Protein AF-A0A9E5AFC2-F1 (afdb_monomer)

Radius of gyration: 14.38 Å; Cα contacts (8 Å, |Δi|>4): 247; chains: 1; bounding box: 36×31×36 Å

Mean predicted aligned error: 3.3 Å

Secondary structure (DSSP, 8-state):
-B-TTSSS-B--S-S--B----BTTB-HHHHHHHHHHHHHHT--EE--TT---HHHHTT-S-EEEEE-TT-TTSB-TTS-B-HHHHHHHHHSTTEEEEEE----TTSTT------GGG--HHHHHHHTS---

Solvent-accessible surface area (backbone atoms only — not comparable to full-atom values): 7354 Å² total; per-residue (Å²): 114,49,57,82,87,46,101,73,54,34,66,80,82,49,97,62,65,48,73,66,56,22,67,70,83,41,55,69,70,55,41,33,52,49,17,36,55,20,29,80,70,55,22,40,33,29,30,12,49,38,14,73,52,71,41,58,53,70,29,76,27,47,27,31,46,29,40,29,91,76,24,23,46,26,28,36,91,90,60,49,79,28,64,67,52,45,48,52,50,66,66,36,86,44,36,62,47,78,42,78,51,88,75,46,91,94,42,74,96,50,78,92,83,76,64,39,96,61,34,40,69,67,53,11,64,37,22,50,50,75,64,79

Nearest PDB structures (foldseek):
  5kzf-assembly2_I  TM=3.400E-01  e=2.165E+00  Mycobacterium tuberculosis H37Ra
  5dmq-assembly1_A  TM=2.823E-01  e=8.642E+00  Moloney murine leukemia virus isolate Shinnick

pLDDT: mean 94.07, std 5.66, range [69.12, 98.62]

Foldseek 3Di:
DACPPDPDADDQPDPDAADADADLSDDLVVLLVRLQVCLVVRHEHEHHCLADDVSNCNNVAAYEYEHEQQRFQQADAVSHGNPVSVVVLVPPPRHNYYHYDPADPVDGPDDDDRDLVSQPPRSCVRGVHDRD

Sequence (132 aa):
MIGPHRPRPFATRSRINIAPMSFGALSEAAVRALALGASETGIYLNSGEGGLSPYHLSGGGDVIFQVGPAKYGVRTPDGALDWARLREWGHHEQVRAIEIKVGQGAKPGKGGILPAAKVTPEIAAIRGIPVG

Structure (mmCIF, N/CA/C/O backbone):
data_AF-A0A9E5AFC2-F1
#
_entry.id   AF-A0A9E5AFC2-F1
#
loop_
_atom_site.group_PDB
_atom_site.id
_atom_site.type_symbol
_atom_site.label_atom_id
_atom_site.label_alt_id
_atom_site.label_comp_id
_atom_site.label_asym_id
_atom_site.label_entity_id
_atom_site.label_seq_id
_atom_site.pdbx_PDB_ins_code
_atom_site.Cartn_x
_atom_site.Cartn_y
_atom_site.Cartn_z
_atom_site.occupancy
_atom_site.B_iso_or_equiv
_atom_site.auth_seq_id
_atom_site.auth_comp_id
_atom_site.auth_asym_id
_atom_site.auth_atom_id
_atom_site.pdbx_PDB_model_num
ATOM 1 N N . MET A 1 1 ? -20.380 -0.661 8.418 1.00 89.88 1 MET A N 1
ATOM 2 C CA . MET A 1 1 ? -19.750 -1.997 8.498 1.00 89.88 1 MET A CA 1
ATOM 3 C C . MET A 1 1 ? -19.513 -2.496 7.081 1.00 89.88 1 MET A C 1
ATOM 5 O O . MET A 1 1 ? -20.411 -2.359 6.263 1.00 89.88 1 MET A O 1
ATOM 9 N N . ILE A 1 2 ? -18.324 -3.015 6.785 1.00 90.19 2 ILE A N 1
ATOM 10 C CA . ILE A 1 2 ? -17.916 -3.577 5.493 1.00 90.19 2 ILE A CA 1
ATOM 11 C C . ILE A 1 2 ? -17.900 -5.105 5.614 1.00 90.19 2 ILE A C 1
ATOM 13 O O . ILE A 1 2 ? -17.320 -5.648 6.556 1.00 90.19 2 ILE A O 1
ATOM 17 N N . GLY A 1 3 ? -18.539 -5.787 4.657 1.00 92.00 3 GLY A N 1
ATOM 18 C CA . GLY A 1 3 ? -18.623 -7.249 4.607 1.00 92.00 3 GLY A CA 1
ATOM 19 C C . GLY A 1 3 ? -19.309 -7.871 5.831 1.00 92.00 3 GLY A C 1
ATOM 20 O O . GLY A 1 3 ? -18.675 -8.669 6.508 1.00 92.00 3 GLY A O 1
ATOM 21 N N . PRO A 1 4 ? -20.577 -7.546 6.144 1.00 94.81 4 PRO A N 1
ATOM 22 C CA . PRO A 1 4 ? -21.243 -8.014 7.368 1.00 94.81 4 PRO A CA 1
ATOM 23 C C . PRO A 1 4 ? -21.351 -9.545 7.490 1.00 94.81 4 PRO A C 1
ATOM 25 O O . PRO A 1 4 ? -21.420 -10.058 8.599 1.00 94.81 4 PRO A O 1
ATOM 28 N N . HIS A 1 5 ? -21.325 -10.276 6.370 1.00 94.62 5 HIS A N 1
ATOM 29 C CA . HIS A 1 5 ? -21.450 -11.740 6.336 1.00 94.62 5 HIS A CA 1
ATOM 30 C C . HIS A 1 5 ? -20.114 -12.482 6.173 1.00 94.62 5 HIS A C 1
ATOM 32 O O . HIS A 1 5 ? -20.108 -13.699 6.000 1.00 94.62 5 HIS A O 1
ATOM 38 N N . ARG A 1 6 ? -18.969 -11.783 6.184 1.00 90.50 6 ARG A N 1
ATOM 39 C CA . ARG A 1 6 ? -17.658 -12.449 6.102 1.00 90.50 6 ARG A CA 1
ATOM 40 C C . ARG A 1 6 ? -17.227 -12.952 7.491 1.00 90.50 6 ARG A C 1
ATOM 42 O O . ARG A 1 6 ? -17.635 -12.359 8.483 1.00 90.50 6 ARG A O 1
ATOM 49 N N . PRO A 1 7 ? -16.307 -13.931 7.592 1.00 88.44 7 PRO A N 1
ATOM 50 C CA . PRO A 1 7 ? -15.831 -14.448 8.885 1.00 88.44 7 PRO A CA 1
ATOM 51 C C . PRO A 1 7 ? -15.229 -13.393 9.831 1.00 88.44 7 PRO A C 1
ATOM 53 O O . PRO A 1 7 ? -15.259 -13.552 11.045 1.00 88.44 7 PRO A O 1
ATOM 56 N N . ARG A 1 8 ? -14.656 -12.319 9.274 1.00 88.44 8 ARG A N 1
ATOM 57 C CA . ARG A 1 8 ? -14.074 -11.183 10.007 1.00 88.44 8 ARG A CA 1
ATOM 58 C C . ARG A 1 8 ? -14.644 -9.865 9.465 1.00 88.44 8 ARG A C 1
ATOM 60 O O . ARG A 1 8 ? -13.980 -9.230 8.640 1.00 88.44 8 ARG A O 1
ATOM 67 N N . PRO A 1 9 ? -15.879 -9.471 9.830 1.00 93.00 9 PRO A N 1
ATOM 68 C CA . PRO A 1 9 ? -16.458 -8.216 9.359 1.00 93.00 9 PRO A CA 1
ATOM 69 C C . PRO A 1 9 ? -15.596 -7.035 9.815 1.00 93.00 9 PRO A C 1
ATOM 71 O O . PRO A 1 9 ? -14.892 -7.107 10.826 1.00 93.00 9 PRO A O 1
ATOM 74 N N . PHE A 1 10 ? -15.620 -5.940 9.057 1.00 93.38 10 PHE A N 1
ATOM 75 C CA . PHE A 1 10 ? -14.859 -4.743 9.402 1.00 93.38 10 PHE A CA 1
ATOM 76 C C . PHE A 1 10 ? -15.797 -3.583 9.727 1.00 93.38 10 PHE A C 1
ATOM 78 O O . PHE A 1 10 ? -16.597 -3.141 8.903 1.00 93.38 10 PHE A O 1
ATOM 85 N N . ALA A 1 11 ? -15.703 -3.072 10.948 1.00 92.50 11 ALA A N 1
ATOM 86 C CA . ALA A 1 11 ? -16.361 -1.844 11.358 1.00 92.50 11 ALA A CA 1
ATOM 87 C C . ALA A 1 11 ? -15.278 -0.826 11.707 1.00 92.50 11 ALA A C 1
ATOM 89 O O . ALA A 1 11 ? -14.515 -1.034 12.646 1.00 92.50 11 ALA A O 1
ATOM 90 N N . THR A 1 12 ? -15.207 0.258 10.934 1.00 89.12 12 THR A N 1
ATOM 91 C CA . THR A 1 12 ? -14.314 1.373 11.258 1.00 89.12 12 THR A CA 1
ATOM 92 C C . THR A 1 12 ? -14.733 2.012 12.582 1.00 89.12 12 THR A C 1
ATOM 94 O O . THR A 1 12 ? -15.927 2.187 12.838 1.00 89.12 12 THR A O 1
ATOM 97 N N . ARG A 1 13 ? -13.749 2.373 13.409 1.00 89.12 13 ARG A N 1
ATOM 98 C CA . ARG A 1 13 ? -13.953 3.092 14.677 1.00 89.12 13 ARG A CA 1
ATOM 99 C C . ARG A 1 13 ? -14.060 4.606 14.485 1.00 89.12 13 ARG A C 1
ATOM 101 O O . ARG A 1 13 ? -14.534 5.302 15.373 1.00 89.12 13 ARG A O 1
ATOM 108 N N . SER A 1 14 ? -13.647 5.108 13.321 1.00 92.19 14 SER A N 1
ATOM 109 C CA . SER A 1 14 ? -13.607 6.534 13.000 1.00 92.19 14 SER A CA 1
ATOM 110 C C . SER A 1 14 ? -14.171 6.824 11.609 1.00 92.19 14 SER A C 1
ATOM 112 O O . SER A 1 14 ? -14.172 5.971 10.717 1.00 92.19 14 SER A O 1
ATOM 114 N N . ARG A 1 15 ? -14.649 8.058 11.422 1.00 91.06 15 ARG A N 1
ATOM 115 C CA . ARG A 1 15 ? -14.982 8.620 10.100 1.00 91.06 15 ARG A CA 1
ATOM 116 C C . ARG A 1 15 ? -13.751 9.197 9.395 1.00 91.06 15 ARG A C 1
ATOM 118 O O . ARG A 1 15 ? -13.794 9.431 8.193 1.00 91.06 15 ARG A O 1
ATOM 125 N N . ILE A 1 16 ? -12.673 9.414 10.145 1.00 95.44 16 ILE A N 1
ATOM 126 C CA . ILE A 1 16 ? -11.383 9.899 9.662 1.00 95.44 16 ILE A CA 1
ATOM 127 C C . ILE A 1 16 ? -10.475 8.690 9.435 1.00 95.44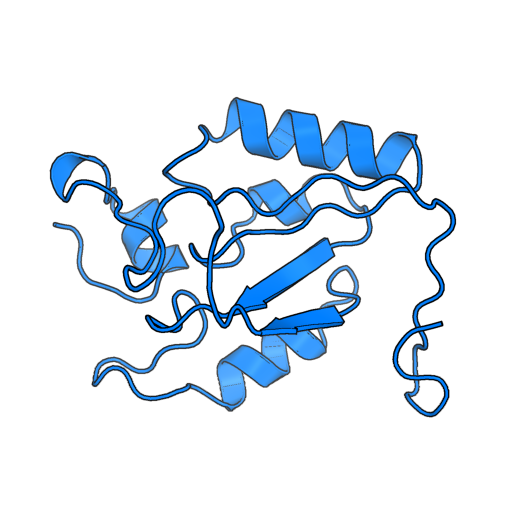 16 ILE A C 1
ATOM 129 O O . ILE A 1 16 ? -10.496 7.732 10.207 1.00 95.44 16 ILE A O 1
ATOM 133 N N . ASN A 1 17 ? -9.703 8.730 8.357 1.00 96.44 17 ASN A N 1
ATOM 134 C CA . ASN A 1 17 ? -8.731 7.712 7.976 1.00 96.44 17 ASN A CA 1
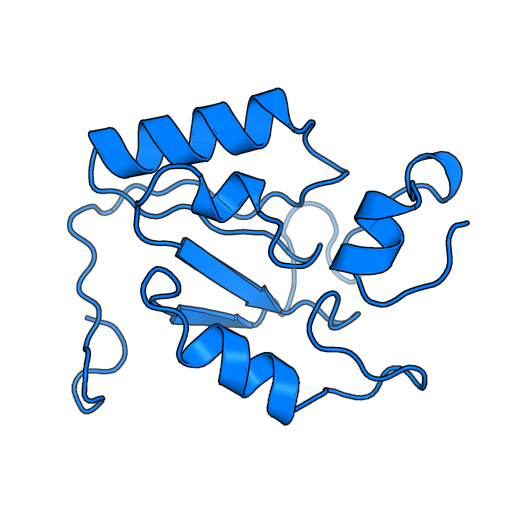ATOM 135 C C . ASN A 1 17 ? -7.579 8.361 7.205 1.00 96.44 17 ASN A C 1
ATOM 137 O O . ASN A 1 17 ? -7.672 9.532 6.825 1.00 96.44 17 ASN A O 1
ATOM 141 N N . ILE A 1 18 ? -6.515 7.599 6.959 1.00 97.94 18 ILE A N 1
ATOM 142 C CA . ILE A 1 18 ? -5.410 8.054 6.117 1.00 97.94 18 ILE A CA 1
ATOM 143 C C . ILE A 1 18 ? -5.672 7.612 4.677 1.00 97.94 18 ILE A C 1
ATOM 145 O O . ILE A 1 18 ? -5.686 6.419 4.363 1.00 97.94 18 ILE A O 1
ATOM 149 N N . ALA A 1 19 ? -5.874 8.607 3.814 1.00 96.00 19 ALA A N 1
ATOM 150 C CA . ALA A 1 19 ? -6.183 8.432 2.402 1.00 96.00 19 ALA A CA 1
ATOM 151 C C . ALA A 1 19 ? -5.075 7.675 1.632 1.00 96.00 19 ALA A C 1
ATOM 153 O O . ALA A 1 19 ? -3.904 7.734 2.015 1.00 96.00 19 ALA A O 1
ATOM 154 N N . PRO A 1 20 ? -5.424 6.998 0.520 1.00 96.25 20 PRO A N 1
ATOM 155 C CA . PRO A 1 20 ? -4.491 6.204 -0.279 1.00 96.25 20 PRO A CA 1
ATOM 156 C C . PRO A 1 20 ? -3.322 7.025 -0.825 1.00 96.25 20 PRO A C 1
ATOM 158 O O . PRO A 1 20 ? -3.512 7.903 -1.669 1.00 96.25 20 PRO A O 1
ATOM 161 N N . MET A 1 21 ? -2.103 6.663 -0.427 1.00 96.06 21 MET A N 1
ATOM 162 C CA . MET A 1 21 ? -0.859 7.195 -0.983 1.00 96.06 21 MET A CA 1
ATOM 163 C C . M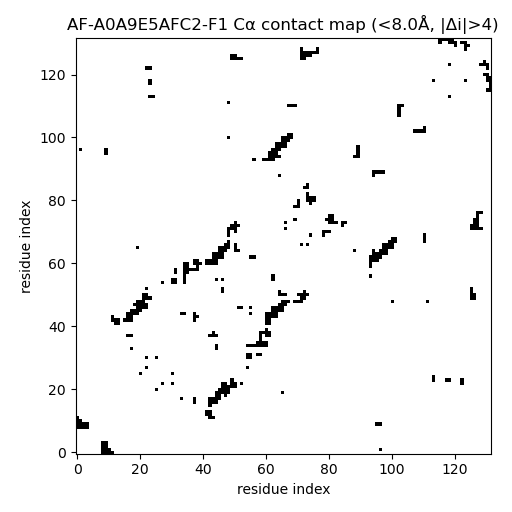ET A 1 21 ? 0.179 6.077 -1.080 1.00 96.06 21 MET A C 1
ATOM 165 O O . MET A 1 21 ? 0.534 5.460 -0.085 1.00 96.06 21 MET A O 1
ATOM 169 N N . SER A 1 22 ? 0.685 5.815 -2.286 1.00 95.44 22 SER A N 1
ATOM 170 C CA . SER A 1 22 ? 1.558 4.664 -2.536 1.00 95.44 22 SER A CA 1
ATOM 171 C C . SER A 1 22 ? 2.970 4.828 -1.973 1.00 95.44 22 SER A C 1
ATOM 173 O O . SER A 1 22 ? 3.590 5.883 -2.155 1.00 95.44 22 SER A O 1
ATOM 175 N N . PHE A 1 23 ? 3.555 3.735 -1.483 1.00 96.50 23 PHE A N 1
ATOM 176 C CA . PHE A 1 23 ? 5.009 3.630 -1.347 1.00 96.50 23 PHE A CA 1
ATOM 177 C C . PHE A 1 23 ? 5.708 3.854 -2.707 1.00 96.50 23 PHE A C 1
ATOM 179 O O . PHE A 1 23 ? 5.251 3.391 -3.761 1.00 96.50 23 PHE A O 1
ATOM 186 N N . GLY A 1 24 ? 6.769 4.662 -2.689 1.00 93.06 24 GLY A N 1
ATOM 187 C CA . GLY A 1 24 ? 7.437 5.221 -3.868 1.00 93.06 24 GLY A CA 1
ATOM 188 C C . GLY A 1 24 ? 6.987 6.650 -4.198 1.00 93.06 24 GLY A C 1
ATOM 189 O O . GLY A 1 24 ? 7.809 7.473 -4.604 1.00 93.06 24 GLY A O 1
ATOM 190 N N . ALA A 1 25 ? 5.710 6.986 -3.967 1.00 94.38 25 ALA A N 1
ATOM 191 C CA . ALA A 1 25 ? 5.284 8.390 -3.911 1.00 94.38 25 ALA A CA 1
ATOM 192 C C . ALA A 1 25 ? 5.634 8.995 -2.544 1.00 94.38 25 ALA A C 1
ATOM 194 O O . ALA A 1 25 ? 6.161 10.104 -2.477 1.00 94.38 25 ALA A O 1
ATOM 195 N N . LEU A 1 26 ? 5.388 8.227 -1.479 1.00 96.69 26 LEU A N 1
ATOM 196 C CA . LEU A 1 26 ? 5.887 8.478 -0.132 1.00 96.69 26 LEU A CA 1
ATOM 197 C C . LEU A 1 26 ? 7.186 7.702 0.119 1.00 96.69 26 LEU A C 1
ATOM 199 O O . LEU A 1 26 ? 7.389 6.618 -0.437 1.00 96.69 26 LEU A O 1
ATOM 203 N N . SER A 1 27 ? 8.045 8.256 0.976 1.00 96.75 27 SER A N 1
ATOM 204 C CA . SER A 1 27 ? 9.233 7.570 1.492 1.00 96.75 27 SER A CA 1
ATOM 205 C C . SER A 1 27 ? 8.859 6.488 2.509 1.00 96.75 27 SER A C 1
ATOM 207 O O . SER A 1 27 ? 7.766 6.516 3.077 1.00 96.75 27 SER A O 1
ATOM 209 N N . GLU A 1 28 ? 9.785 5.567 2.792 1.00 97.50 28 GLU A N 1
ATOM 210 C CA . GLU A 1 28 ? 9.625 4.574 3.868 1.00 97.50 28 GLU A CA 1
ATOM 211 C C . GLU A 1 28 ? 9.259 5.250 5.199 1.00 97.50 28 GLU A C 1
ATOM 213 O O . GLU A 1 28 ? 8.283 4.862 5.841 1.00 97.50 28 GLU A O 1
ATOM 218 N N . ALA A 1 29 ? 10.011 6.285 5.590 1.00 98.38 29 ALA A N 1
ATOM 219 C CA . ALA A 1 29 ? 9.804 6.988 6.854 1.00 98.38 29 ALA A CA 1
ATOM 220 C C . ALA A 1 29 ? 8.384 7.567 6.963 1.00 98.38 29 ALA A C 1
ATOM 222 O O . ALA A 1 29 ? 7.749 7.450 8.009 1.00 98.38 29 ALA A O 1
ATOM 223 N N . ALA A 1 30 ? 7.861 8.132 5.869 1.00 98.44 30 ALA A N 1
ATOM 224 C CA . ALA A 1 30 ? 6.503 8.660 5.830 1.00 98.44 30 ALA A CA 1
ATOM 225 C C . ALA A 1 30 ? 5.453 7.546 5.964 1.00 98.44 30 ALA A C 1
ATOM 227 O O . ALA A 1 30 ? 4.533 7.679 6.766 1.00 98.44 30 ALA A O 1
ATOM 228 N N . VAL A 1 31 ? 5.597 6.433 5.233 1.00 98.56 31 VAL A N 1
ATOM 229 C CA . VAL A 1 31 ? 4.647 5.308 5.325 1.00 98.56 31 VAL A CA 1
ATOM 230 C C . VAL A 1 31 ? 4.645 4.705 6.732 1.00 98.56 31 VAL A C 1
ATOM 232 O O . VAL A 1 31 ? 3.573 4.513 7.300 1.00 98.56 31 VAL A O 1
ATOM 235 N N . ARG A 1 32 ? 5.823 4.482 7.333 1.00 98.56 32 ARG A N 1
ATOM 236 C CA . ARG A 1 32 ? 5.952 3.981 8.712 1.00 98.56 32 ARG A CA 1
ATOM 237 C C . ARG A 1 32 ? 5.286 4.906 9.728 1.00 98.56 32 ARG A C 1
ATOM 239 O O . ARG A 1 32 ? 4.551 4.428 10.586 1.00 98.56 32 ARG A O 1
ATOM 246 N N . ALA A 1 33 ? 5.530 6.214 9.627 1.00 98.62 33 ALA A N 1
ATOM 247 C CA . ALA A 1 33 ? 4.936 7.200 10.528 1.00 98.62 33 ALA A CA 1
ATOM 248 C C . ALA A 1 33 ? 3.402 7.204 10.430 1.00 98.62 33 ALA A C 1
ATOM 250 O O . ALA A 1 33 ? 2.718 7.193 11.450 1.00 98.62 33 ALA A O 1
ATOM 251 N N . LEU A 1 34 ? 2.859 7.152 9.208 1.00 98.56 34 LEU A N 1
ATOM 252 C CA . LEU A 1 34 ? 1.415 7.068 8.983 1.00 98.56 34 LEU A CA 1
ATOM 253 C C . LEU A 1 34 ? 0.832 5.747 9.505 1.00 98.56 34 LEU A C 1
ATOM 255 O O . LEU A 1 34 ? -0.231 5.760 10.118 1.00 98.56 34 LEU A O 1
ATOM 259 N N . ALA A 1 35 ? 1.521 4.620 9.308 1.00 98.50 35 ALA A N 1
ATOM 260 C CA . ALA A 1 35 ? 1.081 3.314 9.799 1.00 98.50 35 ALA A CA 1
ATOM 261 C C . ALA A 1 35 ? 1.029 3.257 11.333 1.00 98.50 35 ALA A C 1
ATOM 263 O O . ALA A 1 35 ? 0.050 2.768 11.897 1.00 98.50 35 ALA A O 1
ATOM 264 N N . LEU A 1 36 ? 2.058 3.785 12.003 1.00 98.44 36 LEU A N 1
ATOM 265 C CA . LEU A 1 36 ? 2.104 3.897 13.462 1.00 98.44 36 LEU A CA 1
ATOM 266 C C . LEU A 1 36 ? 0.987 4.808 13.981 1.00 98.44 36 LEU A C 1
ATOM 268 O O . LEU A 1 36 ? 0.179 4.371 14.795 1.00 98.44 36 LEU A O 1
ATOM 272 N N . GLY A 1 37 ? 0.867 6.024 13.441 1.00 98.06 37 GLY A N 1
ATOM 273 C CA . GLY A 1 37 ? -0.171 6.965 13.869 1.00 98.06 37 GLY A CA 1
ATOM 274 C C . GLY A 1 37 ? -1.593 6.448 13.623 1.00 98.06 37 GLY A C 1
ATOM 275 O O . GLY A 1 37 ? -2.483 6.668 14.446 1.00 98.06 37 GLY A O 1
ATOM 276 N N . ALA A 1 38 ? -1.820 5.714 12.528 1.00 97.94 38 ALA A N 1
ATOM 277 C CA . ALA A 1 38 ? -3.108 5.074 12.269 1.00 97.94 38 ALA A CA 1
ATOM 278 C C . ALA A 1 38 ? -3.451 4.034 13.346 1.00 97.94 38 ALA A C 1
ATOM 280 O O . ALA A 1 38 ? -4.552 4.047 13.898 1.00 97.94 38 ALA A O 1
ATOM 281 N N . SER A 1 39 ? -2.480 3.182 13.682 1.00 97.31 39 SER A N 1
ATOM 282 C CA . SER A 1 39 ? -2.607 2.151 14.713 1.00 97.31 39 SER A CA 1
ATOM 283 C C . SER A 1 39 ? -2.902 2.745 16.094 1.00 97.31 39 SER A C 1
ATOM 285 O O . SER A 1 39 ? -3.886 2.367 16.730 1.00 97.31 39 SER A O 1
ATOM 287 N N . GLU A 1 40 ? -2.123 3.746 16.517 1.00 97.62 40 GLU A N 1
ATOM 288 C CA . GLU A 1 40 ? -2.270 4.413 17.820 1.00 97.62 40 GLU A CA 1
ATOM 289 C C . GLU A 1 40 ? -3.627 5.106 17.989 1.00 97.62 40 GLU A C 1
ATOM 291 O O . GLU A 1 40 ? -4.183 5.147 19.086 1.00 97.62 40 GLU A O 1
ATOM 296 N N . THR A 1 41 ? -4.192 5.627 16.898 1.00 96.56 41 THR A N 1
ATOM 297 C CA . THR A 1 41 ? -5.488 6.326 16.910 1.00 96.56 41 THR A CA 1
ATOM 298 C C . THR A 1 41 ? -6.674 5.421 16.565 1.00 96.56 41 THR A C 1
ATOM 300 O O . THR A 1 41 ? -7.825 5.865 16.597 1.00 96.56 41 THR A O 1
ATOM 303 N N . GLY A 1 42 ? -6.429 4.144 16.250 1.00 95.62 42 GLY A N 1
ATOM 304 C CA . GLY A 1 42 ? -7.464 3.182 15.871 1.00 95.62 42 GLY A CA 1
ATOM 305 C C . GLY A 1 42 ? -8.183 3.514 14.558 1.00 95.62 42 GLY A C 1
ATOM 306 O O . GLY A 1 42 ? -9.330 3.093 14.371 1.00 95.62 42 GLY A O 1
ATOM 307 N N . ILE A 1 43 ? -7.543 4.279 13.669 1.00 97.19 43 ILE A N 1
ATOM 308 C CA . ILE A 1 43 ? -8.011 4.527 12.298 1.00 97.19 43 ILE A CA 1
ATOM 309 C C . ILE A 1 43 ? -7.283 3.589 11.331 1.00 97.19 43 ILE A C 1
ATOM 311 O O . ILE A 1 43 ? -6.251 3.013 11.662 1.00 97.19 43 ILE A O 1
ATOM 315 N N . TYR A 1 44 ? -7.805 3.434 10.116 1.00 97.31 44 TYR A N 1
ATOM 316 C CA . TYR A 1 44 ? -7.128 2.634 9.097 1.00 97.31 44 TYR A CA 1
ATOM 317 C C . TYR A 1 44 ? -6.229 3.487 8.193 1.00 97.31 44 TYR A C 1
ATOM 319 O O . TYR A 1 44 ? -6.493 4.672 7.953 1.00 97.31 44 TYR A O 1
ATOM 327 N N . LEU A 1 45 ? -5.196 2.842 7.652 1.00 98.31 45 LEU A N 1
ATOM 328 C CA . LEU A 1 45 ? -4.333 3.360 6.591 1.00 98.31 45 LEU A CA 1
ATOM 329 C C . LEU A 1 45 ? -4.679 2.683 5.263 1.00 98.31 45 LEU A C 1
ATOM 331 O O . LEU A 1 45 ? -4.886 1.474 5.217 1.00 98.31 45 LEU A O 1
ATOM 335 N N . ASN A 1 46 ? -4.705 3.433 4.166 1.00 98.31 46 ASN A N 1
ATOM 336 C CA . ASN A 1 46 ? -4.845 2.864 2.829 1.00 98.31 46 ASN A CA 1
ATOM 337 C C . ASN A 1 46 ? -3.493 2.843 2.089 1.00 98.31 46 ASN A C 1
ATOM 339 O O . ASN A 1 46 ? -2.792 3.853 2.042 1.00 98.31 46 ASN A O 1
ATOM 343 N N . SER A 1 47 ? -3.136 1.700 1.492 1.00 98.31 47 SER A N 1
ATOM 344 C CA . SER A 1 47 ? -1.831 1.474 0.850 1.00 98.31 47 SER A CA 1
ATOM 345 C C . SER A 1 47 ? -1.582 2.283 -0.427 1.00 98.31 47 SER A C 1
ATOM 347 O O . SER A 1 47 ? -0.452 2.375 -0.908 1.00 98.31 47 SER A O 1
ATOM 349 N N . GLY A 1 48 ? -2.644 2.799 -1.050 1.00 97.00 48 GLY A N 1
ATOM 350 C CA . GLY A 1 48 ? -2.571 3.344 -2.401 1.00 97.00 48 GLY A CA 1
ATOM 351 C C . GLY A 1 48 ? -2.307 2.286 -3.485 1.00 97.00 48 GLY A C 1
ATOM 352 O O . GLY A 1 48 ? -2.108 1.104 -3.207 1.00 97.00 48 GLY A O 1
ATOM 353 N N . GLU A 1 49 ? -2.270 2.725 -4.747 1.00 94.94 49 GLU A N 1
ATOM 354 C CA . GLU A 1 49 ? -2.188 1.843 -5.928 1.00 94.94 49 GLU A CA 1
ATOM 355 C C . GLU A 1 49 ? -0.833 1.148 -6.125 1.00 94.94 49 GLU A C 1
ATOM 357 O O . GLU A 1 49 ? -0.665 0.442 -7.111 1.00 94.94 49 GLU A O 1
ATOM 362 N N . GLY A 1 50 ? 0.163 1.397 -5.271 1.00 95.00 50 GLY A N 1
ATOM 363 C CA . GLY A 1 50 ? 1.550 0.964 -5.482 1.00 95.00 50 GLY A CA 1
ATOM 364 C C . GLY A 1 50 ? 1.872 -0.454 -5.019 1.00 95.00 50 GL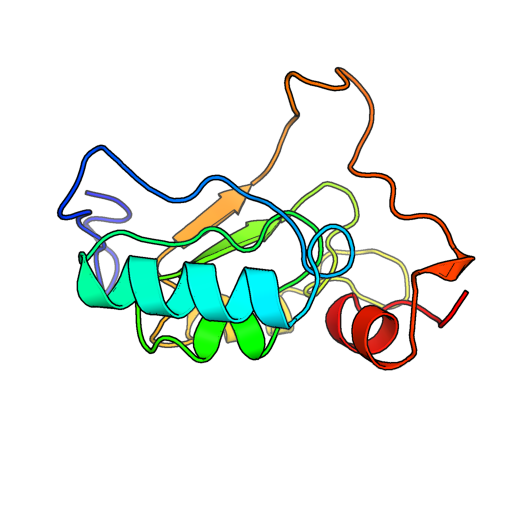Y A C 1
ATOM 365 O O . GLY A 1 50 ? 3.039 -0.829 -5.071 1.00 95.00 50 GLY A O 1
ATOM 366 N N . GLY A 1 51 ? 0.883 -1.215 -4.556 1.00 96.31 51 GLY A N 1
ATOM 367 C CA . GLY A 1 51 ? 1.106 -2.465 -3.834 1.00 96.31 51 GLY A CA 1
ATOM 368 C C . GLY A 1 51 ? 1.147 -2.260 -2.313 1.00 96.31 51 GLY A C 1
ATOM 369 O O . GLY A 1 51 ? 1.191 -1.134 -1.816 1.00 96.31 51 GLY A O 1
ATOM 370 N N . LEU A 1 52 ? 1.136 -3.369 -1.572 1.00 97.75 52 LEU A N 1
ATOM 371 C CA . LEU A 1 52 ? 1.242 -3.379 -0.115 1.00 97.75 52 LEU A CA 1
ATOM 372 C C . LEU A 1 52 ? 2.706 -3.588 0.290 1.00 97.75 52 LEU A C 1
ATOM 374 O O . LEU A 1 52 ? 3.254 -4.670 0.103 1.00 97.75 52 LEU A O 1
ATOM 378 N N . SER A 1 53 ? 3.354 -2.547 0.817 1.00 97.69 53 SER A N 1
ATOM 379 C CA . SER A 1 53 ? 4.722 -2.663 1.350 1.00 97.69 53 SER A CA 1
ATOM 380 C C . SER A 1 53 ? 4.732 -3.136 2.813 1.00 97.69 53 SER A C 1
ATOM 382 O O . SER A 1 53 ? 3.772 -2.849 3.539 1.00 97.69 53 SER A O 1
ATOM 384 N N . PRO A 1 54 ? 5.833 -3.747 3.297 1.00 97.88 54 PRO A N 1
ATOM 385 C CA . PRO A 1 54 ? 5.999 -4.088 4.715 1.00 97.88 54 PRO A CA 1
ATOM 386 C C . PRO A 1 54 ? 5.831 -2.884 5.658 1.00 97.88 54 PRO A C 1
ATOM 388 O O . PRO A 1 54 ? 5.378 -3.027 6.790 1.00 97.88 54 PRO A O 1
ATOM 391 N N . TYR A 1 55 ? 6.130 -1.675 5.177 1.00 98.50 55 TYR A N 1
ATOM 392 C CA . TYR A 1 55 ? 6.003 -0.431 5.941 1.00 98.50 55 TYR A CA 1
ATOM 393 C C . TYR A 1 55 ? 4.557 -0.028 6.241 1.00 98.50 55 TYR A C 1
ATOM 395 O O . TYR A 1 55 ? 4.313 0.657 7.228 1.00 98.50 55 TYR A O 1
ATOM 403 N N . HIS A 1 56 ? 3.585 -0.455 5.430 1.00 98.56 56 HIS A N 1
ATOM 404 C CA . HIS A 1 56 ? 2.170 -0.260 5.768 1.00 98.56 56 HIS A CA 1
ATOM 405 C C . HIS A 1 56 ? 1.753 -1.159 6.936 1.00 98.56 56 HIS A C 1
ATOM 407 O O . HIS A 1 56 ? 0.906 -0.783 7.740 1.00 98.56 56 HIS A O 1
ATOM 413 N N . LEU A 1 57 ? 2.356 -2.347 7.024 1.00 98.25 57 LEU A N 1
ATOM 414 C CA . LEU A 1 57 ? 2.052 -3.355 8.037 1.00 98.25 57 LEU A CA 1
ATOM 415 C C . LEU A 1 57 ? 2.788 -3.092 9.356 1.00 98.25 57 LEU A C 1
ATOM 417 O O . LEU A 1 57 ? 2.294 -3.475 10.414 1.00 98.25 57 LEU A O 1
ATOM 421 N N . SER A 1 58 ? 3.913 -2.371 9.325 1.00 97.94 58 SER A N 1
ATOM 422 C CA . SER A 1 58 ? 4.781 -2.168 10.493 1.00 97.94 58 SER A CA 1
ATOM 423 C C . SER A 1 58 ? 4.121 -1.469 11.684 1.00 97.94 58 SER A C 1
ATOM 425 O O . SER A 1 58 ? 4.665 -1.517 12.780 1.00 97.94 58 SER A O 1
ATOM 427 N N . GLY A 1 59 ? 2.987 -0.790 11.482 1.00 95.19 59 GLY A N 1
ATOM 428 C CA . GLY A 1 59 ? 2.233 -0.157 12.566 1.00 95.19 59 GLY A CA 1
ATOM 429 C C . GLY A 1 59 ? 1.356 -1.118 13.377 1.00 95.19 59 GLY A C 1
ATOM 430 O O . GLY A 1 59 ? 0.871 -0.738 14.437 1.00 95.19 59 GLY A O 1
ATOM 431 N N . GLY A 1 60 ? 1.100 -2.338 12.890 1.00 97.12 60 GLY A N 1
ATOM 432 C CA . GLY A 1 60 ? 0.190 -3.296 13.542 1.00 97.12 60 GLY A CA 1
ATOM 433 C C . GLY A 1 60 ? -1.304 -2.945 13.443 1.00 97.12 60 GLY A C 1
ATOM 434 O O . GLY A 1 60 ? -2.139 -3.672 13.972 1.00 97.12 60 GLY A O 1
ATOM 435 N N . GLY A 1 61 ? -1.650 -1.842 12.770 1.00 96.69 61 GLY A N 1
ATOM 436 C CA . GLY A 1 61 ? -3.024 -1.361 12.618 1.00 96.69 61 GLY A CA 1
ATOM 437 C C . GLY A 1 61 ? -3.781 -1.985 11.443 1.00 96.69 61 GLY A C 1
ATOM 438 O O . GLY A 1 61 ? -3.241 -2.787 10.676 1.00 96.69 61 GLY A O 1
ATOM 439 N N . ASP A 1 62 ? -5.039 -1.567 11.295 1.00 97.50 62 ASP A N 1
ATOM 440 C CA . ASP A 1 62 ? -5.903 -1.947 10.178 1.00 97.50 62 ASP A CA 1
ATOM 441 C C . ASP A 1 62 ? -5.467 -1.244 8.877 1.00 97.50 62 ASP A C 1
ATOM 443 O O . ASP A 1 62 ? -5.283 -0.024 8.828 1.00 97.50 62 ASP A O 1
ATOM 447 N N . VAL A 1 63 ? -5.363 -2.010 7.792 1.00 98.06 63 VAL A N 1
ATOM 448 C CA . VAL A 1 63 ? -4.974 -1.533 6.461 1.00 98.06 63 VAL A CA 1
ATOM 449 C C . VAL A 1 63 ? -6.069 -1.831 5.439 1.00 98.06 63 VAL A C 1
ATOM 451 O O . VAL A 1 63 ? -6.684 -2.902 5.438 1.00 98.06 63 VAL A O 1
ATOM 454 N N . ILE A 1 64 ? -6.295 -0.889 4.527 1.00 97.81 64 ILE A N 1
ATOM 455 C CA . ILE A 1 64 ? -7.020 -1.121 3.277 1.00 97.81 64 ILE A CA 1
ATOM 456 C C . ILE A 1 64 ? -6.011 -1.231 2.139 1.00 97.81 64 ILE A C 1
ATOM 458 O O . ILE A 1 64 ? -5.205 -0.328 1.920 1.00 97.81 64 ILE A O 1
ATOM 462 N N . PHE A 1 65 ? -6.055 -2.348 1.416 1.00 98.31 65 PHE A N 1
ATOM 463 C CA . PHE A 1 65 ? -5.210 -2.561 0.247 1.00 98.31 65 PHE A CA 1
ATOM 464 C C . PHE A 1 65 ? -5.929 -2.050 -1.005 1.00 98.31 65 PHE A C 1
ATOM 466 O O . PHE A 1 65 ? -7.013 -2.531 -1.338 1.00 98.31 65 PHE A O 1
ATOM 473 N N . GLN A 1 66 ? -5.349 -1.069 -1.694 1.00 98.06 66 GLN A N 1
ATOM 474 C CA . GLN A 1 66 ? -5.953 -0.482 -2.891 1.00 98.06 66 GLN A CA 1
ATOM 475 C C . GLN A 1 66 ? -5.414 -1.131 -4.171 1.00 98.06 66 GLN A C 1
ATOM 477 O O . GLN A 1 66 ? -4.213 -1.145 -4.434 1.00 98.06 66 GLN A O 1
ATOM 482 N N . VAL A 1 67 ? -6.329 -1.597 -5.019 1.00 97.06 67 VAL A N 1
ATOM 483 C CA . VAL A 1 67 ? -6.044 -2.123 -6.356 1.00 97.06 67 VAL A CA 1
ATOM 484 C C . VAL A 1 67 ? -6.437 -1.072 -7.391 1.00 97.06 67 VAL A C 1
ATOM 486 O O . VAL A 1 67 ? -7.616 -0.772 -7.581 1.00 97.06 67 VAL A O 1
ATOM 489 N N . GLY A 1 68 ? -5.431 -0.504 -8.057 1.00 94.25 68 GLY A N 1
ATOM 490 C CA . GLY A 1 68 ? -5.613 0.381 -9.209 1.00 94.25 68 GLY A CA 1
ATOM 491 C C . GLY A 1 68 ? -5.540 -0.360 -10.553 1.00 94.25 68 GLY A C 1
ATOM 492 O O . GLY A 1 68 ? -5.278 -1.566 -10.587 1.00 94.25 68 GLY A O 1
ATOM 493 N N . PRO A 1 69 ? -5.678 0.351 -11.689 1.00 91.81 69 PRO A N 1
ATOM 494 C CA . PRO A 1 69 ? -5.710 -0.253 -13.028 1.00 91.81 69 PRO A CA 1
ATOM 495 C C . PRO A 1 69 ? -4.475 -1.096 -13.384 1.00 91.81 69 PRO A C 1
ATOM 497 O O . PRO A 1 69 ? -4.585 -2.112 -14.070 1.00 91.81 69 PRO A O 1
ATOM 500 N N . ALA A 1 70 ? -3.297 -0.701 -12.886 1.00 93.19 70 ALA A N 1
ATOM 501 C CA . ALA A 1 70 ? -2.039 -1.416 -13.108 1.00 93.19 70 ALA A CA 1
ATOM 502 C C . ALA A 1 70 ? -1.887 -2.689 -12.254 1.00 93.19 70 ALA A C 1
ATOM 504 O O . ALA A 1 70 ? -0.944 -3.449 -12.478 1.00 93.19 70 ALA A O 1
ATOM 505 N N . LYS A 1 71 ? -2.793 -2.917 -11.286 1.00 95.81 71 LYS A N 1
ATOM 506 C CA . LYS A 1 71 ? -2.836 -4.099 -10.408 1.00 95.81 71 LYS A CA 1
ATOM 507 C C . LYS A 1 71 ? -1.525 -4.360 -9.653 1.00 95.81 71 LYS A C 1
ATOM 509 O O . LYS A 1 71 ? -1.197 -5.503 -9.355 1.00 95.81 71 LYS A O 1
ATOM 514 N N . TYR A 1 72 ? -0.755 -3.315 -9.342 1.00 96.12 72 TYR A N 1
ATOM 515 C CA . TYR A 1 72 ? 0.521 -3.482 -8.647 1.00 96.12 72 TYR A CA 1
ATOM 516 C C . TYR A 1 72 ? 0.355 -4.253 -7.332 1.00 96.12 72 TYR A C 1
ATOM 518 O O . TYR A 1 72 ? -0.597 -4.047 -6.583 1.00 96.12 72 TYR A O 1
ATOM 526 N N . GLY A 1 73 ? 1.286 -5.172 -7.081 1.00 95.94 73 GLY A N 1
ATOM 527 C CA . GLY A 1 73 ? 1.267 -6.061 -5.920 1.00 95.94 73 GLY A CA 1
ATOM 528 C C . GLY A 1 73 ? 0.306 -7.247 -6.018 1.00 95.94 73 GLY A C 1
ATOM 529 O O . GLY A 1 73 ? 0.386 -8.125 -5.162 1.00 95.94 73 GLY A O 1
ATOM 530 N N . VAL A 1 74 ? -0.542 -7.306 -7.052 1.00 97.88 74 VAL A N 1
ATOM 531 C CA . VAL A 1 74 ? -1.457 -8.421 -7.378 1.00 97.88 74 VAL A CA 1
ATOM 532 C C . VAL A 1 74 ? -1.576 -8.625 -8.892 1.00 97.88 74 VAL A C 1
ATOM 534 O O . VAL A 1 74 ? -2.630 -8.993 -9.405 1.00 97.88 74 VAL A O 1
ATOM 537 N N . ARG A 1 75 ? -0.507 -8.340 -9.636 1.00 96.31 75 ARG A N 1
ATOM 538 C CA . ARG A 1 75 ? -0.455 -8.547 -11.083 1.00 96.31 75 ARG A CA 1
ATOM 539 C C . ARG A 1 75 ? 0.396 -9.754 -11.416 1.00 96.31 75 ARG A C 1
ATOM 541 O O . ARG A 1 75 ? 1.431 -9.977 -10.792 1.00 96.31 75 ARG A O 1
ATOM 548 N N . THR A 1 76 ? -0.006 -10.466 -12.451 1.00 96.06 76 THR A N 1
ATOM 549 C CA . THR A 1 76 ? 0.843 -11.450 -13.114 1.00 96.06 76 THR A CA 1
ATOM 550 C C . THR A 1 76 ? 1.887 -10.741 -13.998 1.00 96.06 76 THR A C 1
ATOM 552 O O . THR A 1 76 ? 1.744 -9.541 -14.292 1.00 96.06 76 THR A O 1
ATOM 555 N N . PRO A 1 77 ? 2.944 -11.445 -14.454 1.00 92.25 77 PRO A N 1
ATOM 556 C CA . PRO A 1 77 ? 3.951 -10.864 -15.347 1.00 92.25 77 PRO A CA 1
ATOM 557 C C . PRO A 1 77 ? 3.370 -10.265 -16.640 1.00 92.25 77 PRO A C 1
ATOM 559 O O . PRO A 1 77 ? 3.804 -9.200 -17.073 1.00 92.25 77 PRO A O 1
ATOM 562 N N . ASP A 1 78 ? 2.327 -10.878 -17.204 1.00 93.12 78 ASP A N 1
ATOM 563 C CA . ASP A 1 78 ? 1.578 -10.403 -18.378 1.00 93.12 78 ASP A CA 1
ATOM 564 C C . ASP A 1 78 ? 0.575 -9.271 -18.063 1.00 93.12 78 ASP A C 1
ATOM 566 O O . ASP A 1 78 ? -0.045 -8.709 -18.962 1.00 93.12 78 ASP A O 1
ATOM 570 N N . GLY A 1 79 ? 0.439 -8.869 -16.792 1.00 92.69 79 GLY A N 1
ATOM 571 C CA . GLY A 1 79 ? -0.398 -7.741 -16.365 1.00 92.69 79 GLY A CA 1
ATOM 572 C C . GLY A 1 79 ? -1.868 -8.082 -16.099 1.00 92.69 79 GLY A C 1
ATOM 573 O O . GLY A 1 79 ? -2.677 -7.178 -15.836 1.00 92.69 79 GLY A O 1
ATOM 574 N N . ALA A 1 80 ? -2.237 -9.362 -16.126 1.00 96.38 80 ALA A N 1
ATOM 575 C CA . ALA A 1 80 ? -3.519 -9.832 -15.618 1.00 96.38 80 ALA A CA 1
ATOM 576 C C . ALA A 1 80 ? -3.583 -9.721 -14.081 1.00 96.38 80 ALA A C 1
ATOM 578 O O . ALA A 1 80 ? -2.607 -9.380 -13.411 1.00 96.38 80 ALA A O 1
ATOM 579 N N . LEU A 1 81 ? -4.776 -9.923 -13.517 1.00 97.38 81 LEU A N 1
ATOM 580 C CA . LEU A 1 81 ? -4.957 -9.971 -12.067 1.00 97.38 81 LEU A CA 1
ATOM 581 C C . LEU A 1 81 ? -4.514 -11.344 -11.551 1.00 97.38 81 LEU A C 1
ATOM 583 O O . LEU A 1 81 ? -5.030 -12.367 -11.997 1.00 97.38 81 LEU A O 1
ATOM 587 N N . ASP A 1 82 ? -3.607 -11.354 -10.582 1.00 97.75 82 ASP A N 1
ATOM 588 C CA . ASP A 1 82 ? -3.220 -12.552 -9.848 1.00 97.75 82 ASP A CA 1
ATOM 589 C C . ASP A 1 82 ? -4.199 -12.785 -8.688 1.00 97.75 82 ASP A C 1
ATOM 591 O O . ASP A 1 82 ? -4.128 -12.152 -7.628 1.00 97.75 82 ASP A O 1
ATOM 595 N N . TRP A 1 83 ? -5.142 -13.705 -8.899 1.00 97.31 83 TRP A N 1
ATOM 596 C CA . TRP A 1 83 ? -6.147 -14.069 -7.901 1.00 97.31 83 TRP A CA 1
ATOM 597 C C . TRP A 1 83 ? -5.559 -14.743 -6.663 1.00 97.31 83 TRP A C 1
ATOM 599 O O . TRP A 1 83 ? -6.109 -14.577 -5.573 1.00 97.31 83 TRP A O 1
ATOM 609 N N . ALA A 1 84 ? -4.466 -15.496 -6.808 1.00 97.69 84 ALA A N 1
ATOM 610 C CA . ALA A 1 84 ? -3.835 -16.176 -5.685 1.00 97.69 84 ALA A CA 1
ATOM 611 C C . ALA A 1 84 ? -3.190 -15.148 -4.752 1.00 97.69 84 ALA A C 1
ATOM 613 O O . ALA A 1 84 ? -3.450 -15.161 -3.549 1.00 97.69 84 ALA A O 1
ATOM 614 N N . ARG A 1 85 ? -2.458 -14.187 -5.320 1.00 96.75 85 ARG A N 1
ATOM 615 C CA . ARG A 1 85 ? -1.830 -13.104 -4.556 1.00 96.75 85 ARG A CA 1
ATOM 616 C C . ARG A 1 85 ? -2.846 -12.131 -3.961 1.00 96.75 85 ARG A C 1
ATOM 618 O O . ARG A 1 85 ? -2.697 -11.693 -2.824 1.00 96.75 85 ARG A O 1
ATOM 625 N N . LEU A 1 86 ? -3.932 -11.824 -4.677 1.00 97.50 86 LEU A N 1
ATOM 626 C CA . LEU A 1 86 ? -5.030 -11.038 -4.103 1.00 97.50 86 LEU A CA 1
ATOM 627 C C . LEU A 1 86 ? -5.688 -11.764 -2.922 1.00 97.50 86 LEU A C 1
ATOM 629 O O . LEU A 1 86 ? -6.019 -11.135 -1.916 1.00 97.50 86 LEU A O 1
ATOM 633 N N . ARG A 1 87 ? -5.866 -13.086 -3.029 1.00 96.50 87 ARG A N 1
ATOM 634 C CA . ARG A 1 87 ? -6.404 -13.915 -1.948 1.00 96.50 87 ARG A CA 1
ATOM 635 C C . ARG A 1 87 ? -5.468 -13.946 -0.743 1.00 96.50 87 ARG A C 1
ATOM 637 O O . ARG A 1 87 ? -5.958 -13.823 0.375 1.00 96.50 87 ARG A O 1
ATOM 644 N N . GLU A 1 88 ? -4.161 -14.066 -0.958 1.00 96.25 88 GLU A N 1
ATOM 645 C CA . GLU A 1 88 ? -3.145 -13.975 0.095 1.00 96.25 88 GLU A CA 1
ATOM 646 C C . GLU A 1 88 ? -3.298 -12.672 0.891 1.00 96.25 88 GLU A C 1
ATOM 648 O O . GLU A 1 88 ? -3.523 -12.713 2.103 1.00 96.25 88 GLU A O 1
ATOM 653 N N . TRP A 1 89 ? -3.329 -11.522 0.208 1.00 95.81 89 TRP A N 1
ATOM 654 C CA . TRP A 1 89 ? -3.557 -10.240 0.880 1.00 95.81 89 TRP A CA 1
ATOM 655 C C . TRP A 1 89 ? -4.923 -10.148 1.549 1.00 95.81 89 TRP A C 1
ATOM 657 O O . TRP A 1 89 ? -5.014 -9.653 2.666 1.00 95.81 89 TRP A O 1
ATOM 667 N N . GLY A 1 90 ? -5.984 -10.665 0.928 1.00 94.00 90 GLY A N 1
ATOM 668 C CA . GLY A 1 90 ? -7.324 -10.684 1.521 1.00 94.00 90 GLY A CA 1
ATOM 669 C C . GLY A 1 90 ? -7.446 -11.531 2.799 1.00 94.00 90 GLY A C 1
ATOM 670 O O . GLY A 1 90 ? -8.394 -11.333 3.570 1.00 94.00 90 GLY A O 1
ATOM 671 N N . HIS A 1 91 ? -6.512 -12.461 3.026 1.00 94.31 91 HIS A N 1
ATOM 672 C CA . HIS A 1 91 ? -6.422 -13.280 4.237 1.00 94.31 91 HIS A CA 1
ATOM 673 C C . HIS A 1 91 ? -5.422 -12.753 5.274 1.00 94.31 91 HIS A C 1
ATOM 675 O O . HIS A 1 91 ? -5.480 -13.200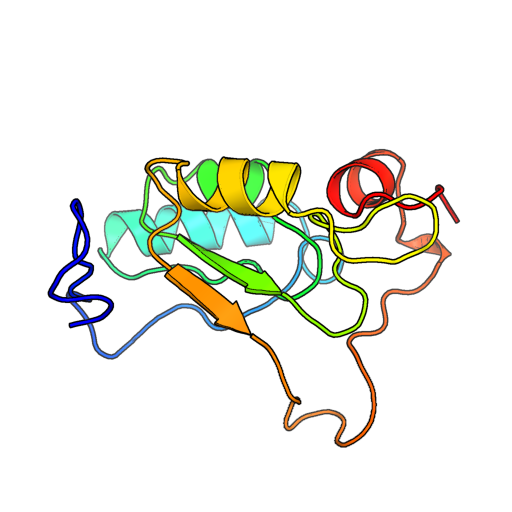 6.423 1.00 94.31 91 HIS A O 1
ATOM 681 N N . HIS A 1 92 ? -4.555 -11.804 4.912 1.00 96.50 92 HIS A N 1
ATOM 682 C CA . HIS A 1 92 ? -3.645 -11.163 5.856 1.00 96.50 92 HIS A CA 1
ATOM 683 C C . HIS A 1 92 ? -4.434 -10.467 6.974 1.00 96.50 92 HIS A C 1
ATOM 685 O O . HIS A 1 92 ? -5.406 -9.757 6.720 1.00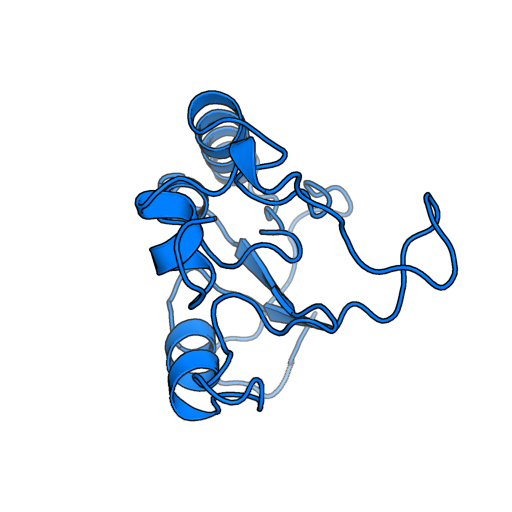 96.50 92 HIS A O 1
ATOM 691 N N . GLU A 1 93 ? -4.024 -10.652 8.229 1.00 95.50 93 GLU A N 1
ATOM 692 C CA . GLU A 1 93 ? -4.824 -10.243 9.392 1.00 95.50 93 GLU A CA 1
ATOM 693 C C . GLU A 1 93 ? -5.068 -8.730 9.480 1.00 95.50 93 GLU A C 1
ATOM 695 O O . GLU A 1 93 ? -6.172 -8.304 9.821 1.00 95.50 93 GLU A O 1
ATOM 700 N N . GLN A 1 94 ? -4.069 -7.933 9.094 1.00 97.31 94 GLN A N 1
ATOM 701 C CA . GLN A 1 94 ? -4.159 -6.473 9.063 1.00 97.31 94 GLN A CA 1
ATOM 702 C C . GLN A 1 94 ? -4.943 -5.934 7.859 1.00 97.31 94 GLN A C 1
ATOM 704 O O . GLN A 1 94 ? -5.393 -4.793 7.894 1.00 97.31 94 GLN A O 1
ATOM 709 N N . VAL A 1 95 ? -5.139 -6.712 6.786 1.00 97.44 95 VAL A N 1
ATOM 710 C CA . VAL A 1 95 ? -5.857 -6.235 5.594 1.00 97.44 95 VAL A CA 1
ATOM 711 C C . VAL A 1 95 ? -7.357 -6.421 5.809 1.00 97.44 95 VAL A C 1
ATOM 713 O O . VAL A 1 95 ? -7.913 -7.519 5.724 1.00 97.44 95 VAL A O 1
ATOM 716 N N . ARG A 1 96 ? -8.050 -5.320 6.100 1.00 96.19 96 ARG A N 1
ATOM 717 C CA . ARG A 1 96 ? -9.469 -5.353 6.482 1.00 96.19 96 ARG A CA 1
ATOM 718 C C . ARG A 1 96 ? -10.423 -5.237 5.309 1.00 96.19 96 ARG A C 1
ATOM 720 O O . ARG A 1 96 ? -11.533 -5.771 5.377 1.00 96.19 96 ARG A O 1
ATOM 727 N N . ALA A 1 97 ? -9.991 -4.594 4.233 1.00 95.50 97 ALA A N 1
ATOM 728 C CA . ALA A 1 97 ? -10.743 -4.485 2.994 1.00 95.50 97 ALA A CA 1
ATOM 729 C C . ALA A 1 97 ? -9.809 -4.298 1.793 1.00 95.50 97 ALA A C 1
ATOM 731 O O . ALA A 1 97 ? -8.659 -3.879 1.936 1.00 95.50 97 ALA A O 1
ATOM 732 N N . ILE A 1 98 ? -10.352 -4.588 0.613 1.00 96.50 98 ILE A N 1
ATOM 733 C CA . ILE A 1 98 ? -9.748 -4.266 -0.676 1.00 96.50 98 ILE A CA 1
ATOM 734 C C . ILE A 1 98 ? -10.526 -3.089 -1.257 1.00 96.50 98 ILE A C 1
ATOM 736 O O . ILE A 1 98 ? -11.754 -3.149 -1.340 1.00 96.50 98 ILE A O 1
ATOM 740 N N . GLU A 1 99 ? -9.831 -2.034 -1.661 1.00 96.94 99 GLU A N 1
ATOM 741 C CA . GLU A 1 99 ? -10.431 -0.899 -2.356 1.00 96.94 99 GLU A CA 1
ATOM 742 C C . GLU A 1 99 ? -10.118 -0.977 -3.850 1.00 96.94 99 GLU A C 1
ATOM 744 O O . GLU A 1 99 ? -8.959 -1.046 -4.248 1.00 96.94 99 GLU A O 1
ATOM 749 N N . ILE A 1 100 ? -11.151 -0.946 -4.691 1.00 95.50 100 ILE A N 1
ATOM 750 C CA . ILE A 1 100 ? -10.987 -0.895 -6.147 1.00 95.50 100 ILE A CA 1
ATOM 751 C C . ILE A 1 100 ? -10.990 0.570 -6.565 1.00 95.50 100 ILE A C 1
ATOM 753 O O . ILE A 1 100 ? -12.014 1.250 -6.470 1.00 95.50 100 ILE A O 1
ATOM 757 N N . LYS A 1 101 ? -9.850 1.064 -7.048 1.00 93.44 101 LYS A N 1
ATOM 758 C CA . LYS A 1 101 ? -9.741 2.448 -7.504 1.00 93.44 101 LYS A CA 1
ATOM 759 C C . LYS A 1 101 ? -10.164 2.572 -8.963 1.00 93.44 101 LYS A C 1
ATOM 761 O O . LYS A 1 101 ? -9.482 2.105 -9.871 1.00 93.44 101 LYS A O 1
ATOM 766 N N . V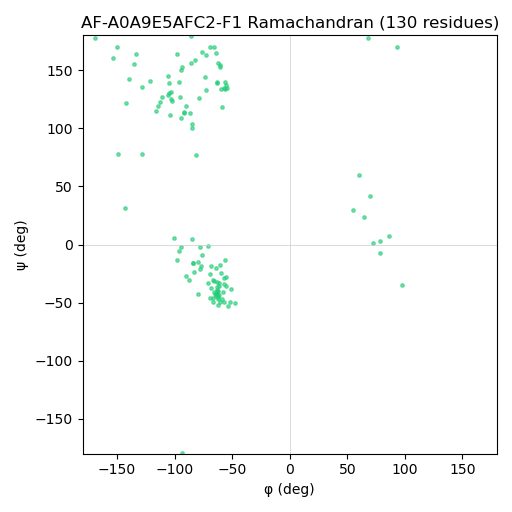AL A 1 102 ? -11.278 3.268 -9.176 1.00 90.69 102 VAL A N 1
ATOM 767 C CA . VAL A 1 102 ? -11.806 3.589 -10.514 1.00 90.69 102 VAL A CA 1
ATOM 768 C C . VAL A 1 102 ? -11.196 4.887 -11.062 1.00 90.69 102 VAL A C 1
ATOM 770 O O . VAL A 1 102 ? -11.000 5.027 -12.266 1.00 90.69 102 VAL A O 1
ATOM 773 N N . GLY A 1 103 ? -10.848 5.836 -10.189 1.00 86.88 103 GLY A N 1
ATOM 774 C CA . GLY A 1 103 ? -10.278 7.122 -10.586 1.00 86.88 103 GLY A CA 1
ATOM 775 C C . GLY A 1 103 ? -9.717 7.921 -9.412 1.00 86.88 103 GLY A C 1
ATOM 776 O O . GLY A 1 103 ? -9.787 7.501 -8.260 1.00 86.88 103 GLY A O 1
ATOM 777 N N . GLN A 1 104 ? -9.138 9.084 -9.712 1.00 86.38 104 GLN A N 1
ATOM 778 C CA . GLN A 1 104 ? -8.651 10.047 -8.720 1.00 86.38 104 GLN A CA 1
ATOM 779 C C . GLN A 1 104 ? -8.968 11.477 -9.150 1.00 86.38 104 GLN A C 1
ATOM 781 O O . GLN A 1 104 ? -8.825 11.814 -10.325 1.00 86.38 104 GLN A O 1
ATOM 786 N N . GLY A 1 105 ? -9.319 12.332 -8.186 1.00 86.06 105 GLY A N 1
ATOM 787 C CA . GLY A 1 105 ? -9.664 13.731 -8.458 1.00 86.06 105 GLY A C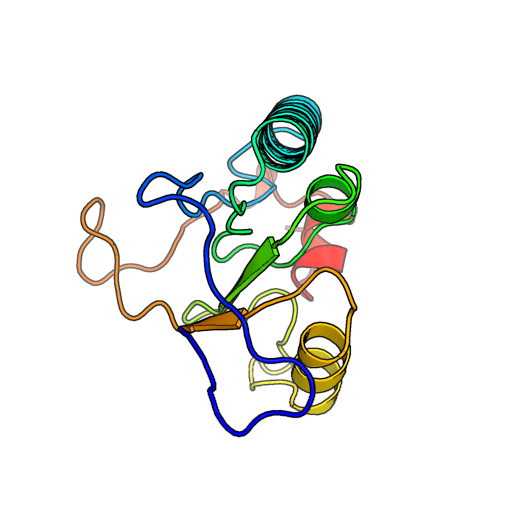A 1
ATOM 788 C C . GLY A 1 105 ? -8.506 14.552 -9.033 1.00 86.06 105 GLY A C 1
ATOM 789 O O . GLY A 1 105 ? -8.728 15.419 -9.866 1.00 86.06 105 GLY A O 1
ATOM 790 N N . ALA A 1 106 ? -7.260 14.242 -8.657 1.00 84.81 106 ALA A N 1
ATOM 791 C CA . ALA A 1 106 ? -6.092 14.995 -9.117 1.00 84.81 106 ALA A CA 1
ATOM 792 C C . ALA A 1 106 ? -5.820 14.855 -10.626 1.00 84.81 106 ALA A C 1
ATOM 794 O O . ALA A 1 106 ? -5.232 15.749 -11.231 1.00 84.81 106 ALA A O 1
ATOM 795 N N . LYS A 1 107 ? -6.175 13.712 -11.228 1.00 79.44 107 LYS A N 1
ATOM 796 C CA . LYS A 1 107 ? -5.896 13.392 -12.638 1.00 79.44 107 LYS A CA 1
ATOM 797 C C . LYS A 1 107 ? -7.003 12.493 -13.205 1.00 79.44 107 LYS A C 1
ATOM 799 O O . LYS A 1 107 ? -6.795 11.281 -13.321 1.00 79.44 107 LYS A O 1
ATOM 804 N N . PRO A 1 108 ? -8.176 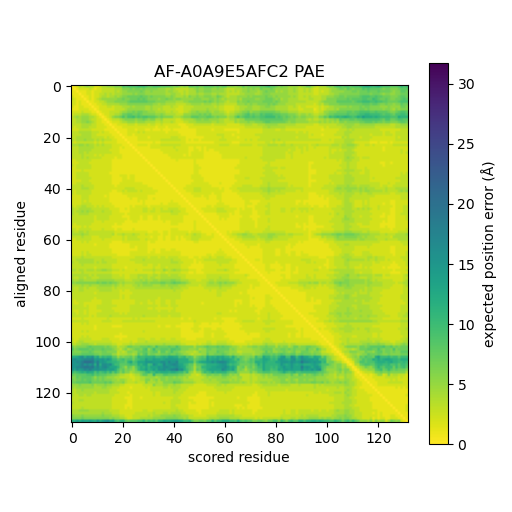13.052 -13.547 1.00 74.50 108 PRO A N 1
ATOM 805 C CA . PRO A 1 108 ? -9.247 12.283 -14.173 1.00 74.50 108 PRO A CA 1
ATOM 806 C C . PRO A 1 108 ? -8.749 11.598 -15.456 1.00 74.50 108 PRO A C 1
ATOM 808 O O . PRO A 1 108 ? -8.043 12.207 -16.258 1.00 74.50 108 PRO A O 1
ATOM 811 N N . GLY A 1 109 ? -9.065 10.313 -15.630 1.00 69.12 109 GLY A N 1
ATOM 812 C CA . GLY A 1 109 ? -8.682 9.538 -16.818 1.00 69.12 109 GLY A CA 1
ATOM 813 C C . GLY A 1 109 ? -7.229 9.044 -16.871 1.00 69.12 109 GLY A C 1
ATOM 814 O O . GLY A 1 109 ? -6.852 8.414 -17.856 1.00 69.12 109 GLY A O 1
ATOM 815 N N . LYS A 1 110 ? -6.402 9.282 -15.839 1.00 70.69 110 LYS A N 1
ATOM 816 C CA . LYS A 1 110 ? -5.031 8.741 -15.753 1.00 70.69 110 LYS A CA 1
ATOM 817 C C . LYS A 1 110 ? -4.793 8.024 -14.421 1.00 70.69 110 LYS A C 1
ATOM 819 O O . LYS A 1 110 ? -5.132 8.540 -13.354 1.00 70.69 110 LYS A O 1
ATOM 824 N N . GLY A 1 111 ? -4.158 6.852 -14.480 1.00 71.25 111 GLY A N 1
ATOM 825 C CA . GLY A 1 111 ? -3.683 6.135 -13.291 1.00 71.25 111 GLY A CA 1
ATOM 826 C C . GLY A 1 111 ? -2.561 6.882 -12.559 1.00 71.25 111 GLY A C 1
ATOM 827 O O . GLY A 1 111 ? -2.026 7.877 -13.058 1.00 71.25 111 GLY A O 1
ATOM 828 N N . GLY A 1 112 ? -2.195 6.418 -11.361 1.00 75.44 112 GLY A N 1
ATOM 829 C CA . GLY A 1 112 ? -0.998 6.894 -10.670 1.00 75.44 112 GLY A CA 1
ATOM 830 C C . GLY A 1 112 ? 0.259 6.753 -11.539 1.00 75.44 112 GLY A C 1
ATOM 831 O O . GLY A 1 112 ? 0.478 5.721 -12.169 1.00 75.44 112 GLY A O 1
ATOM 832 N N . ILE A 1 113 ? 1.091 7.796 -11.570 1.00 82.94 113 ILE A N 1
ATOM 833 C CA . ILE A 1 113 ? 2.366 7.808 -12.299 1.00 82.94 113 ILE A CA 1
ATOM 834 C C . ILE A 1 113 ? 3.480 7.868 -11.260 1.00 82.94 113 ILE A C 1
ATOM 836 O O . ILE A 1 113 ? 3.526 8.811 -10.469 1.00 82.94 113 ILE A O 1
ATOM 840 N N . LEU A 1 114 ? 4.377 6.885 -11.286 1.00 85.25 114 LEU A N 1
ATOM 841 C CA . LEU A 1 114 ? 5.660 6.960 -10.596 1.00 85.25 114 LEU A CA 1
ATOM 842 C C . LEU A 1 114 ? 6.754 7.058 -11.668 1.00 85.25 114 LEU A C 1
ATOM 844 O O . LEU A 1 114 ? 6.751 6.221 -12.569 1.00 85.25 114 LEU A O 1
ATOM 848 N N . PRO A 1 115 ? 7.655 8.055 -11.610 1.00 89.12 115 PRO A N 1
ATOM 849 C CA . PRO A 1 115 ? 8.791 8.118 -12.518 1.00 89.12 115 PRO A CA 1
ATOM 850 C C . PRO A 1 115 ? 9.631 6.845 -12.439 1.00 89.12 115 PRO A C 1
ATOM 852 O O . PRO A 1 115 ? 9.891 6.360 -11.338 1.00 89.12 115 PRO A O 1
ATOM 855 N N . ALA A 1 116 ? 10.086 6.379 -13.598 1.00 90.31 116 ALA A N 1
ATOM 856 C CA . ALA A 1 116 ? 10.928 5.201 -13.774 1.00 90.31 116 ALA A CA 1
ATOM 857 C C . ALA A 1 116 ? 12.121 5.219 -12.784 1.00 90.31 116 ALA A C 1
ATOM 859 O O . ALA A 1 116 ? 12.247 4.364 -11.915 1.00 90.31 116 ALA A O 1
ATOM 860 N N . ALA A 1 117 ? 12.855 6.337 -12.729 1.00 92.50 117 ALA A N 1
ATOM 861 C CA . ALA A 1 117 ? 13.988 6.541 -11.816 1.00 92.50 117 ALA A CA 1
ATOM 862 C C . ALA A 1 117 ? 13.693 6.354 -10.306 1.00 92.50 117 ALA A C 1
ATOM 864 O O . ALA A 1 117 ? 14.625 6.290 -9.508 1.00 92.50 117 ALA A O 1
ATOM 865 N N . LYS A 1 118 ? 12.420 6.300 -9.886 1.00 92.38 118 LYS A N 1
ATOM 866 C CA . LYS A 1 118 ? 12.019 5.994 -8.502 1.00 92.38 118 LYS A CA 1
ATOM 867 C C . LYS A 1 118 ? 11.667 4.518 -8.280 1.00 92.38 118 LYS A C 1
ATOM 869 O O . LYS A 1 118 ? 11.396 4.145 -7.145 1.00 92.38 118 LYS A O 1
ATOM 874 N N . VAL A 1 119 ? 11.630 3.684 -9.314 1.00 94.75 119 VAL A N 1
ATOM 875 C CA . VAL A 1 119 ? 11.335 2.247 -9.240 1.00 94.75 119 VAL A CA 1
ATOM 876 C C . VAL A 1 119 ? 12.605 1.505 -8.823 1.00 94.75 119 VAL A C 1
ATOM 878 O O . VAL A 1 119 ? 13.307 0.906 -9.632 1.00 94.75 119 VAL A O 1
ATOM 881 N N . THR A 1 120 ? 12.923 1.571 -7.532 1.00 96.69 120 THR A N 1
ATOM 882 C CA . THR A 1 120 ? 14.017 0.801 -6.921 1.00 96.69 120 THR A CA 1
ATOM 883 C C . THR A 1 120 ? 13.742 -0.711 -6.991 1.00 96.69 120 THR A C 1
ATOM 885 O O . THR A 1 120 ? 12.588 -1.105 -7.179 1.00 96.69 120 THR A O 1
ATOM 888 N N . PRO A 1 121 ? 14.749 -1.584 -6.774 1.00 97.50 121 PRO A N 1
ATOM 889 C CA . PRO A 1 121 ? 14.540 -3.035 -6.663 1.00 97.50 121 PRO A CA 1
ATOM 890 C C . PRO A 1 121 ? 13.440 -3.430 -5.675 1.00 97.50 121 PRO A C 1
ATOM 892 O O . PRO A 1 121 ? 12.639 -4.321 -5.948 1.00 97.50 121 PRO A O 1
ATOM 895 N N . GLU A 1 122 ? 13.351 -2.718 -4.556 1.00 97.19 122 GLU A N 1
ATOM 896 C CA . GLU A 1 122 ? 12.306 -2.928 -3.562 1.00 97.19 122 GLU A CA 1
ATOM 897 C C . GLU A 1 122 ? 10.913 -2.561 -4.099 1.00 97.19 122 GLU A C 1
ATOM 899 O O . GLU A 1 122 ? 9.975 -3.355 -4.015 1.00 97.19 122 GLU A O 1
ATOM 904 N N . ILE A 1 123 ? 10.770 -1.374 -4.700 1.00 96.81 123 ILE A N 1
ATOM 905 C CA . ILE A 1 123 ? 9.495 -0.919 -5.268 1.00 96.81 123 ILE A CA 1
ATOM 906 C C . ILE A 1 123 ? 9.056 -1.841 -6.409 1.00 96.81 123 ILE A C 1
ATOM 908 O O . ILE A 1 123 ? 7.877 -2.180 -6.499 1.00 96.81 123 ILE A O 1
ATOM 912 N N . ALA A 1 124 ? 9.993 -2.271 -7.253 1.00 96.44 124 ALA A N 1
ATOM 913 C CA . ALA A 1 124 ? 9.773 -3.237 -8.322 1.00 96.44 124 ALA A CA 1
ATOM 914 C C . ALA A 1 124 ? 9.206 -4.562 -7.780 1.00 96.44 124 ALA A C 1
ATOM 916 O O . ALA A 1 124 ? 8.157 -5.022 -8.241 1.00 96.44 124 ALA A O 1
ATOM 917 N N . ALA A 1 125 ? 9.829 -5.121 -6.736 1.00 96.44 125 ALA A N 1
ATOM 918 C CA . ALA A 1 125 ? 9.389 -6.358 -6.092 1.00 96.44 125 ALA A CA 1
ATOM 919 C C . ALA A 1 125 ? 7.992 -6.236 -5.457 1.00 96.44 125 ALA A C 1
ATOM 921 O O . ALA A 1 125 ? 7.148 -7.118 -5.633 1.00 96.44 125 ALA A O 1
ATOM 922 N N . ILE A 1 126 ? 7.712 -5.121 -4.771 1.00 96.44 126 ILE A N 1
ATOM 923 C CA . ILE A 1 126 ? 6.389 -4.845 -4.186 1.00 96.44 126 ILE A CA 1
ATOM 924 C C . ILE A 1 126 ? 5.326 -4.739 -5.282 1.00 96.44 126 ILE A C 1
ATOM 926 O O . ILE A 1 126 ? 4.225 -5.273 -5.141 1.00 96.44 126 ILE A O 1
ATOM 930 N N . ARG A 1 127 ? 5.650 -4.065 -6.388 1.00 95.88 127 ARG A N 1
ATOM 931 C CA . ARG A 1 127 ? 4.723 -3.824 -7.497 1.00 95.88 127 ARG A CA 1
ATOM 932 C C . ARG A 1 127 ? 4.526 -5.033 -8.406 1.00 95.88 127 ARG A C 1
ATOM 934 O O . ARG A 1 127 ? 3.500 -5.085 -9.086 1.00 95.88 127 ARG A O 1
ATOM 941 N N . GLY A 1 128 ? 5.457 -5.984 -8.417 1.00 94.06 128 GLY A N 1
ATOM 942 C CA . GLY A 1 128 ? 5.468 -7.091 -9.374 1.00 94.06 128 GLY A CA 1
ATOM 943 C C . GLY A 1 128 ? 5.803 -6.619 -10.791 1.00 94.06 128 GLY A C 1
ATOM 944 O O . GLY A 1 128 ? 5.136 -7.012 -11.745 1.00 94.06 128 GLY A O 1
ATOM 945 N N . ILE A 1 129 ? 6.782 -5.720 -10.920 1.00 94.06 129 ILE A N 1
ATOM 946 C CA . ILE A 1 129 ? 7.291 -5.205 -12.203 1.00 94.06 129 ILE A CA 1
ATOM 947 C C . ILE A 1 129 ? 8.825 -5.208 -12.215 1.00 94.06 129 ILE A C 1
ATOM 949 O O . ILE A 1 129 ? 9.424 -5.306 -11.146 1.00 94.06 129 ILE A O 1
ATOM 953 N N . PRO A 1 130 ? 9.477 -5.081 -13.385 1.00 93.62 130 PRO A N 1
ATOM 954 C CA . PRO A 1 130 ? 10.919 -4.863 -13.458 1.00 93.62 130 PRO A CA 1
ATOM 955 C C . PRO A 1 130 ? 11.354 -3.542 -12.805 1.00 93.62 130 PRO A C 1
ATOM 957 O O . PRO A 1 130 ? 10.574 -2.594 -12.717 1.00 93.62 130 PRO A O 1
ATOM 960 N N . VAL A 1 131 ? 12.621 -3.478 -12.390 1.00 95.44 131 VAL A N 1
ATOM 961 C CA . VAL A 1 131 ? 13.308 -2.214 -12.074 1.00 95.44 131 VAL A CA 1
ATOM 962 C C . VAL A 1 131 ? 13.378 -1.378 -13.344 1.00 95.44 131 VAL A C 1
ATOM 964 O O . VAL A 1 131 ? 13.651 -1.929 -14.412 1.00 95.44 131 VAL A O 1
ATOM 967 N N . GLY A 1 132 ? 13.152 -0.071 -13.241 1.00 86.31 132 GLY A N 1
ATOM 968 C CA . GLY A 1 132 ? 13.145 0.775 -14.428 1.00 86.31 132 GLY A CA 1
ATOM 969 C C . GLY A 1 132 ? 12.323 2.013 -14.264 1.00 86.31 132 GLY A C 1
ATOM 970 O O . GLY A 1 132 ? 11.075 1.913 -14.259 1.00 86.31 132 GLY A O 1
#